Protein AF-A0A2S0M0Q2-F1 (afdb_monomer)

Nearest PDB structures (foldseek):
  6cj0-assembly1_B  TM=4.360E-01  e=1.012E-02  Pseudomonas aeruginosa
  8jfg-assembly1_A  TM=6.028E-01  e=1.228E+00  Helicobacter pylori
  4yws-assembly1_A  TM=3.416E-01  e=1.542E-01  Chloroflexus aurantiacus J-10-fl
  6c40-assembly1_D-2  TM=3.713E-01  e=1.078E+00  Thermotoga maritima MSB8
  3b2n-assembly1_A  TM=3.776E-01  e=3.465E+00  Staphylococcus aureus

Solvent-accessible surface area (backbone atoms only — not comparable to full-atom values): 8300 Å² total; per-residue (Å²): 132,68,74,44,30,36,35,34,26,42,73,51,50,68,15,59,84,64,65,58,92,80,46,89,76,71,63,43,85,35,71,46,89,90,56,78,81,52,72,44,40,44,35,71,67,54,24,52,52,52,51,55,48,50,75,78,33,55,45,30,38,51,39,97,60,43,81,57,45,46,61,56,27,52,76,42,72,34,96,45,59,61,51,75,63,72,86,82,64,94,54,82,67,63,55,54,64,32,48,47,72,76,41,73,77,40,26,37,40,35,41,30,49,73,66,48,72,67,51,49,52,51,22,50,54,39,31,76,72,72,27,55,38,44,72,43,67,51,82,81,77,84,126

Radius of gyration: 15.01 Å; Cα contacts (8 Å, |Δi|>4): 234; chains: 1; bounding box: 38×31×39 Å

Mean predicted aligned error: 4.98 Å

Foldseek 3Di:
DAFAEEEEEFECTLFDPDDCVVDPDDWDWDAQDPDRPDITIHDLVSLVVVVVVVVRGQYEYQYPCAPSVCVVCVVSVHRHYYQDQPDDDPDQPSSLVSCCVVCVQHAYEYEDQSDDPVNQVSQVVSVVVVRHYDYDHDDPDDD

Secondary structure (DSSP, 8-state):
-PPPEEEE-TBTTTB-SS-GGGSSS--EEEE-SS-TT-EEEE-HHHHHHHHHHHTTSEEEE-STTGGGHHHHHHHTT----B----S--SSTTTTHHHHHHH-TTS-EEEEESS--HHHHHHHHHHHHTT--EEEEEPP----

pLDDT: mean 88.79, std 12.04, range [41.88, 98.38]

Sequence (143 aa):
MNDPVILLDIDGTCSPMCASNLLPGRWEPWVRGQFGWNKGWTSAAMATALQSLAQIADVRWCTGWEAESAAYGAALGLDSPWIPLGAGCSERMWKLSAVDAALPDRPVWWIDDEHDDSSTQWAETRTARGVPTTVVACARTSV

Structure (mmCIF, N/CA/C/O backbone):
data_AF-A0A2S0M0Q2-F1
#
_entry.id   AF-A0A2S0M0Q2-F1
#
loop_
_atom_site.group_PDB
_atom_site.id
_atom_site.type_symbol
_atom_site.label_atom_id
_atom_site.label_alt_id
_atom_site.label_comp_id
_atom_site.label_asym_id
_atom_site.label_entity_id
_atom_site.label_seq_id
_atom_site.pdbx_PDB_ins_code
_atom_site.Cartn_x
_atom_site.Cartn_y
_atom_site.Cartn_z
_atom_site.occupancy
_atom_site.B_iso_or_equiv
_atom_site.auth_seq_id
_atom_site.auth_comp_id
_atom_site.auth_asym_id
_atom_site.auth_atom_id
_atom_site.pdbx_PDB_model_num
ATOM 1 N N . MET A 1 1 ? -21.665 3.708 9.444 1.00 54.38 1 MET A N 1
ATOM 2 C CA . MET A 1 1 ? -20.421 2.911 9.392 1.00 54.38 1 MET A CA 1
ATOM 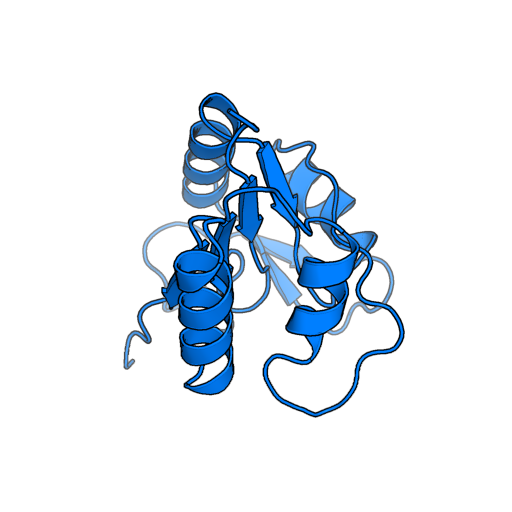3 C C . MET A 1 1 ? -19.489 3.666 8.464 1.00 54.38 1 MET A C 1
ATOM 5 O O . MET A 1 1 ? -19.974 4.085 7.424 1.00 54.38 1 MET A O 1
ATOM 9 N N . ASN A 1 2 ? -18.245 3.936 8.860 1.00 70.31 2 ASN A N 1
ATOM 10 C CA . ASN A 1 2 ? -17.281 4.569 7.954 1.00 70.31 2 ASN A CA 1
ATOM 11 C C . ASN A 1 2 ? -16.871 3.557 6.879 1.00 70.31 2 ASN A C 1
ATOM 13 O O . ASN A 1 2 ? -16.625 2.399 7.222 1.00 70.31 2 ASN A O 1
ATOM 17 N N . ASP A 1 3 ? -16.791 3.986 5.618 1.00 85.50 3 ASP A N 1
ATOM 18 C CA . ASP A 1 3 ? -16.393 3.112 4.511 1.00 85.50 3 ASP A CA 1
ATOM 19 C C . ASP A 1 3 ? -14.985 2.541 4.755 1.00 85.50 3 ASP A C 1
ATOM 21 O O . ASP A 1 3 ? -14.086 3.304 5.155 1.00 85.50 3 ASP A O 1
ATOM 25 N N . PRO A 1 4 ? -14.777 1.227 4.542 1.00 91.75 4 PRO A N 1
ATOM 26 C CA . PRO A 1 4 ? -13.485 0.589 4.751 1.00 91.75 4 PRO A CA 1
ATOM 27 C C . PRO A 1 4 ? -12.433 1.153 3.793 1.00 91.75 4 PRO A C 1
ATOM 29 O O . PRO A 1 4 ? -12.725 1.487 2.641 1.00 91.75 4 PRO A O 1
ATOM 32 N N . VAL A 1 5 ? -11.200 1.248 4.286 1.00 97.50 5 VAL A N 1
ATOM 33 C CA . VAL A 1 5 ? -10.032 1.666 3.506 1.00 97.50 5 VAL A CA 1
ATOM 34 C C . VAL A 1 5 ? -9.177 0.455 3.184 1.00 97.50 5 VAL A C 1
ATOM 36 O O . VAL A 1 5 ? -8.893 -0.353 4.070 1.00 97.50 5 VAL A O 1
ATOM 39 N N . ILE A 1 6 ? -8.714 0.369 1.940 1.00 97.81 6 ILE A N 1
ATOM 40 C CA . ILE A 1 6 ? -7.632 -0.539 1.563 1.00 97.81 6 ILE A CA 1
ATOM 41 C C . ILE A 1 6 ? -6.354 0.283 1.428 1.00 97.81 6 ILE A C 1
ATOM 43 O O . ILE A 1 6 ? -6.268 1.165 0.576 1.00 97.81 6 ILE A O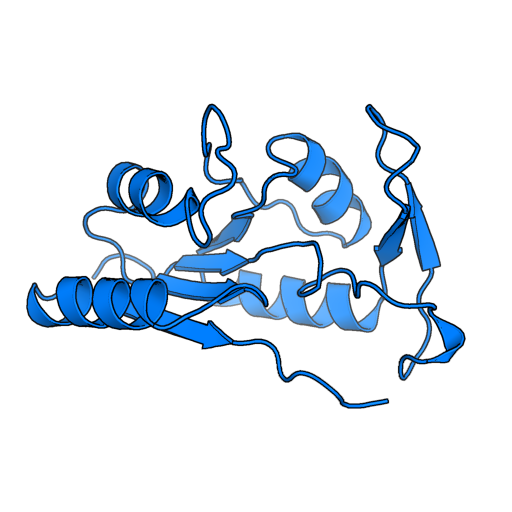 1
ATOM 47 N N . LEU A 1 7 ? -5.373 -0.003 2.278 1.00 98.19 7 LEU A N 1
ATOM 48 C CA . LEU A 1 7 ? -4.033 0.568 2.193 1.00 98.19 7 LEU A CA 1
ATOM 49 C C . LEU A 1 7 ? -3.132 -0.365 1.389 1.00 98.19 7 LEU A C 1
ATOM 51 O O . LEU A 1 7 ? -3.113 -1.570 1.646 1.00 98.19 7 LEU A O 1
ATOM 55 N N . LEU A 1 8 ? -2.386 0.199 0.443 1.00 97.69 8 LEU A N 1
ATOM 56 C CA . LEU A 1 8 ? -1.502 -0.549 -0.450 1.00 97.69 8 LEU A CA 1
ATOM 57 C C . LEU A 1 8 ? -0.093 0.028 -0.439 1.00 97.69 8 LEU A C 1
ATOM 59 O O . LEU A 1 8 ? 0.093 1.203 -0.772 1.00 97.69 8 LEU A O 1
ATOM 63 N N . ASP A 1 9 ? 0.896 -0.805 -0.133 1.00 96.00 9 ASP A N 1
ATOM 64 C CA . ASP A 1 9 ? 2.274 -0.494 -0.501 1.00 96.00 9 ASP A CA 1
ATOM 65 C C . ASP A 1 9 ? 2.540 -0.752 -1.998 1.00 96.00 9 ASP A C 1
ATOM 67 O O . ASP A 1 9 ? 1.749 -1.397 -2.696 1.00 96.00 9 ASP A O 1
ATOM 71 N N . ILE A 1 10 ? 3.650 -0.216 -2.512 1.00 94.12 10 ILE A N 1
ATOM 72 C CA . ILE A 1 10 ? 4.090 -0.410 -3.893 1.00 94.12 10 ILE A CA 1
ATOM 73 C C . ILE A 1 10 ? 5.221 -1.434 -3.969 1.00 94.12 10 ILE A C 1
ATOM 75 O O . ILE A 1 10 ? 5.058 -2.424 -4.683 1.00 94.12 10 ILE A O 1
ATOM 79 N N . ASP A 1 11 ? 6.350 -1.211 -3.299 1.00 90.38 11 ASP A N 1
ATOM 80 C CA . ASP A 1 11 ? 7.526 -2.074 -3.440 1.00 90.38 11 ASP A CA 1
ATOM 81 C C . ASP A 1 11 ? 7.228 -3.432 -2.801 1.00 90.38 11 ASP A C 1
ATOM 83 O O . ASP A 1 11 ? 6.655 -3.505 -1.732 1.00 90.38 11 ASP A O 1
ATOM 87 N N . GLY A 1 12 ? 7.504 -4.535 -3.493 1.00 89.88 12 GLY A N 1
ATOM 88 C CA . GLY A 1 12 ? 7.259 -5.886 -2.962 1.00 89.88 12 GLY A CA 1
ATOM 89 C C . GLY A 1 12 ? 5.780 -6.289 -2.876 1.00 89.88 12 GLY A C 1
ATOM 90 O O . GLY A 1 12 ? 5.483 -7.481 -2.783 1.00 89.88 12 GLY A O 1
ATOM 91 N N . THR A 1 13 ? 4.863 -5.327 -3.020 1.00 93.44 13 THR A N 1
ATOM 92 C CA . THR A 1 13 ? 3.408 -5.512 -2.973 1.00 93.44 13 THR A CA 1
ATOM 93 C C . THR A 1 13 ? 2.768 -5.384 -4.359 1.00 93.44 13 THR A C 1
ATOM 95 O O . THR A 1 13 ? 2.399 -6.389 -4.970 1.00 93.44 13 THR A O 1
ATOM 98 N N . CYS A 1 14 ? 2.658 -4.167 -4.904 1.00 93.25 14 CYS A N 1
ATOM 99 C CA . CYS A 1 14 ? 2.102 -3.942 -6.248 1.00 93.25 14 CYS A CA 1
ATOM 100 C C . CYS A 1 14 ? 3.162 -4.089 -7.353 1.00 93.25 14 CYS A C 1
ATOM 102 O O . CYS A 1 14 ? 2.861 -4.493 -8.478 1.00 93.25 14 CYS A O 1
ATOM 104 N N . SER A 1 15 ? 4.408 -3.766 -7.016 1.00 91.81 15 SER A N 1
ATOM 105 C CA . SER A 1 15 ? 5.592 -3.782 -7.864 1.00 91.81 15 SER A CA 1
ATOM 106 C C . SER A 1 15 ? 6.616 -4.752 -7.266 1.00 91.81 15 SER A C 1
ATOM 108 O O . SER A 1 15 ? 7.310 -4.400 -6.312 1.00 91.81 15 SER A O 1
ATOM 110 N N . PRO A 1 16 ? 6.754 -5.975 -7.801 1.00 88.25 16 PRO A N 1
ATOM 111 C CA . PRO A 1 16 ? 7.624 -6.979 -7.198 1.00 88.25 16 PRO A CA 1
ATOM 112 C C . PRO A 1 16 ? 9.107 -6.594 -7.219 1.00 88.25 16 PRO A C 1
ATOM 114 O O . PRO A 1 16 ? 9.625 -6.092 -8.213 1.00 88.25 16 PRO A O 1
ATOM 117 N N . MET A 1 17 ? 9.824 -6.918 -6.144 1.00 84.75 17 MET A N 1
ATOM 118 C CA . MET A 1 17 ? 11.250 -6.595 -5.972 1.00 84.75 17 MET A CA 1
ATOM 119 C C . MET A 1 17 ? 12.169 -7.684 -6.541 1.00 84.75 17 MET A C 1
ATOM 121 O O . MET A 1 17 ? 13.145 -8.101 -5.919 1.00 84.75 17 MET A O 1
ATOM 125 N N . CYS A 1 18 ? 11.845 -8.187 -7.731 1.00 81.44 18 CYS A N 1
ATOM 126 C CA . CYS A 1 18 ? 12.641 -9.185 -8.438 1.00 81.44 18 CYS A CA 1
ATOM 127 C C . CYS A 1 18 ? 12.657 -8.915 -9.950 1.00 81.44 18 CYS A C 1
ATOM 129 O O . CYS A 1 18 ? 12.027 -7.980 -10.448 1.00 81.44 18 CYS A O 1
ATOM 131 N N . ALA A 1 19 ? 13.428 -9.708 -10.694 1.00 77.81 19 ALA A N 1
ATOM 132 C CA . ALA A 1 19 ? 13.424 -9.623 -12.148 1.00 77.81 19 ALA A CA 1
ATOM 133 C C . ALA A 1 19 ? 12.089 -10.145 -12.709 1.00 77.81 19 ALA A C 1
ATOM 135 O O . ALA A 1 19 ? 11.596 -11.186 -12.279 1.00 77.81 19 ALA A O 1
ATOM 136 N N . SER A 1 20 ? 11.515 -9.454 -13.699 1.00 76.25 20 SER A N 1
ATOM 137 C CA . SER A 1 20 ? 10.185 -9.788 -14.228 1.00 76.25 20 SER A CA 1
ATOM 138 C C . SER A 1 20 ? 10.063 -11.183 -14.835 1.00 76.25 20 SER A C 1
ATOM 140 O O . SER A 1 20 ? 8.977 -11.749 -14.839 1.00 76.25 20 SER A O 1
ATOM 142 N N . ASN A 1 21 ? 11.162 -11.767 -15.314 1.00 79.88 21 ASN A N 1
ATOM 143 C CA . ASN A 1 21 ? 11.192 -13.135 -15.831 1.00 79.88 21 ASN A CA 1
ATOM 144 C C . ASN A 1 21 ? 11.009 -14.211 -14.744 1.00 79.88 21 ASN A C 1
ATOM 146 O O . ASN A 1 21 ? 10.883 -15.384 -15.085 1.00 79.88 21 ASN A O 1
ATOM 150 N N . LEU A 1 22 ? 11.017 -13.829 -13.463 1.00 82.50 22 LEU A N 1
ATOM 151 C CA . LEU A 1 22 ? 10.700 -14.702 -12.329 1.00 82.50 22 LEU A CA 1
ATOM 152 C C . LEU A 1 22 ? 9.218 -14.636 -11.934 1.00 82.50 22 LEU A C 1
ATOM 154 O O . LEU A 1 22 ? 8.777 -15.404 -11.084 1.00 82.50 22 LEU A O 1
ATOM 158 N N . LEU A 1 23 ? 8.451 -13.719 -12.527 1.00 78.69 23 LEU A N 1
ATOM 159 C CA . LEU A 1 23 ? 7.050 -13.499 -12.198 1.00 78.69 23 LEU A CA 1
ATOM 160 C C . LEU A 1 23 ? 6.138 -14.158 -13.234 1.00 78.69 23 LEU A C 1
ATOM 162 O O . LEU A 1 23 ? 6.451 -14.162 -14.427 1.00 78.69 23 LEU A O 1
ATOM 166 N N . PRO A 1 24 ? 4.966 -14.664 -12.821 1.00 82.44 24 PRO A N 1
ATOM 167 C CA . PRO A 1 24 ? 3.947 -15.062 -13.772 1.00 82.44 24 PRO A CA 1
ATOM 168 C C . PRO A 1 24 ? 3.403 -13.835 -14.518 1.00 82.44 24 PRO A C 1
ATOM 170 O O . PRO A 1 24 ? 3.216 -12.755 -13.948 1.00 82.44 24 PRO A O 1
ATOM 173 N N . GLY A 1 25 ? 3.090 -14.027 -15.798 1.00 87.06 25 GLY A N 1
ATOM 174 C CA . GLY A 1 25 ? 2.501 -12.993 -16.645 1.00 87.06 25 GLY A CA 1
ATOM 175 C C . GLY A 1 25 ? 3.516 -11.995 -17.204 1.00 87.06 25 GLY A C 1
ATOM 176 O O . GLY A 1 25 ? 4.723 -12.222 -17.207 1.00 87.06 25 GLY A O 1
ATOM 177 N N . ARG A 1 26 ? 3.000 -10.890 -17.751 1.00 90.38 26 ARG A N 1
ATOM 178 C CA . ARG A 1 26 ? 3.808 -9.849 -18.392 1.00 90.38 26 ARG A CA 1
ATOM 179 C C . ARG A 1 26 ? 3.897 -8.622 -17.495 1.00 90.38 26 ARG A C 1
ATOM 181 O O . ARG A 1 26 ? 2.872 -8.030 -17.166 1.00 90.38 26 ARG A O 1
ATOM 188 N N . TRP A 1 27 ? 5.127 -8.229 -17.191 1.00 92.06 27 TRP A N 1
ATOM 189 C CA . TRP A 1 27 ? 5.452 -7.040 -16.414 1.00 92.06 27 TRP A CA 1
ATOM 190 C C . TRP A 1 27 ? 6.292 -6.081 -17.251 1.00 92.06 27 TRP A C 1
ATOM 192 O O . TRP A 1 27 ? 7.230 -6.497 -17.936 1.00 92.06 27 TRP A O 1
ATOM 202 N N . GLU A 1 28 ? 5.944 -4.803 -17.205 1.00 91.56 28 GLU A N 1
ATOM 203 C CA . GLU A 1 28 ? 6.650 -3.728 -17.892 1.00 91.56 28 GLU A CA 1
ATOM 204 C C . GLU A 1 28 ? 7.480 -2.926 -16.886 1.00 91.56 28 GLU A C 1
ATOM 206 O O . GLU A 1 28 ? 7.002 -2.669 -15.778 1.00 91.56 28 GLU A O 1
ATOM 211 N N . PRO A 1 29 ? 8.724 -2.544 -17.227 1.00 89.31 29 PRO A N 1
ATOM 212 C CA . PRO A 1 29 ? 9.518 -1.683 -16.366 1.00 89.31 29 PRO A CA 1
ATOM 213 C C . PRO A 1 29 ? 8.819 -0.344 -16.140 1.00 89.31 29 PRO A C 1
ATOM 215 O O . PRO A 1 29 ? 8.373 0.301 -17.089 1.00 89.31 29 PRO A O 1
ATOM 218 N N . TRP A 1 30 ? 8.816 0.106 -14.894 1.00 88.38 30 TRP A N 1
ATOM 219 C CA . TRP A 1 30 ? 8.403 1.445 -14.505 1.00 88.38 30 TRP A CA 1
ATOM 220 C C . TRP A 1 30 ? 9.570 2.170 -13.847 1.00 88.38 30 TRP A C 1
ATOM 222 O O . TRP A 1 30 ? 10.335 1.582 -13.083 1.00 88.38 30 TRP A O 1
ATOM 232 N N . VAL A 1 31 ? 9.728 3.456 -14.145 1.00 82.31 31 VAL A N 1
ATOM 233 C CA . VAL A 1 31 ? 10.838 4.259 -13.625 1.00 82.31 31 VAL A CA 1
ATOM 234 C C . VAL A 1 31 ? 10.268 5.449 -12.874 1.00 82.31 31 VAL A C 1
ATOM 236 O O . VAL A 1 31 ? 9.440 6.187 -13.406 1.00 82.31 31 VAL A O 1
ATOM 239 N N . ARG A 1 32 ? 10.725 5.637 -11.634 1.00 79.56 32 ARG A N 1
ATOM 240 C CA . ARG A 1 32 ? 10.384 6.813 -10.827 1.00 79.56 32 ARG A CA 1
ATOM 241 C C . ARG A 1 32 ? 10.979 8.077 -11.446 1.00 79.56 32 ARG A C 1
ATOM 243 O O . ARG A 1 32 ? 12.107 8.059 -11.939 1.00 79.56 32 ARG A O 1
ATOM 250 N N . GLY A 1 33 ? 10.230 9.176 -11.394 1.00 71.81 33 GLY A N 1
ATOM 251 C CA . GLY A 1 33 ? 10.628 10.441 -12.011 1.00 71.81 33 GLY A CA 1
ATOM 252 C C . GLY A 1 33 ? 11.752 11.161 -11.264 1.00 71.81 33 GLY A C 1
ATOM 253 O O . GLY A 1 33 ? 12.611 11.765 -11.903 1.00 71.81 33 GLY A O 1
ATOM 254 N N . GLN A 1 34 ? 11.777 11.090 -9.929 1.00 66.62 34 GLN A N 1
ATOM 255 C CA . GLN A 1 34 ? 12.680 11.900 -9.105 1.00 66.62 34 GLN A CA 1
ATOM 256 C C . GLN A 1 34 ? 13.971 11.170 -8.700 1.00 66.62 34 GLN A C 1
ATOM 258 O O . GLN A 1 34 ? 15.016 11.802 -8.554 1.00 66.62 34 GLN A O 1
ATOM 263 N N . PHE A 1 35 ? 13.933 9.839 -8.570 1.00 55.97 35 PHE A N 1
ATOM 264 C CA . PHE A 1 35 ? 15.064 9.026 -8.104 1.00 55.97 35 PHE A CA 1
ATOM 265 C C . PHE A 1 35 ? 15.293 7.807 -9.001 1.00 55.97 35 PHE A C 1
ATOM 267 O O . PHE A 1 35 ? 15.156 6.679 -8.539 1.00 55.97 35 PHE A O 1
ATOM 274 N N . GLY A 1 36 ? 15.651 8.031 -10.274 1.00 52.78 36 GLY A N 1
ATOM 275 C CA . GLY A 1 36 ? 15.750 7.044 -11.374 1.00 52.78 36 GLY A CA 1
ATOM 276 C C . GLY A 1 36 ? 16.604 5.770 -11.176 1.00 52.78 36 GLY A C 1
ATOM 277 O O . GLY A 1 36 ? 16.904 5.076 -12.144 1.00 52.78 36 GLY A O 1
ATOM 278 N N . TRP A 1 37 ? 16.994 5.451 -9.944 1.00 53.97 37 TRP A N 1
ATOM 279 C CA . TRP A 1 37 ? 17.636 4.218 -9.497 1.00 53.97 37 TRP A CA 1
ATOM 280 C C . TRP A 1 37 ? 16.636 3.143 -9.039 1.00 53.97 37 TRP A C 1
ATOM 282 O O . TRP A 1 37 ? 16.949 1.958 -9.139 1.00 53.97 37 TRP A O 1
ATOM 292 N N . ASN A 1 38 ? 15.423 3.522 -8.616 1.00 62.34 38 ASN A N 1
ATOM 293 C CA . ASN A 1 38 ? 14.376 2.564 -8.251 1.00 62.34 38 ASN A CA 1
ATOM 294 C C . ASN A 1 38 ? 13.534 2.217 -9.487 1.00 62.34 38 ASN A C 1
ATOM 296 O O . ASN A 1 38 ? 12.714 3.012 -9.957 1.00 62.34 38 ASN A O 1
ATOM 300 N N . LYS A 1 39 ? 13.777 1.019 -10.026 1.00 75.00 39 LYS A N 1
ATOM 301 C CA . LYS A 1 39 ? 12.956 0.404 -11.072 1.00 75.00 39 LYS A CA 1
ATOM 302 C C . LYS A 1 39 ? 11.804 -0.329 -10.396 1.00 75.00 39 LYS A C 1
ATOM 304 O O . LYS A 1 39 ? 12.052 -1.246 -9.622 1.00 75.00 39 LYS A O 1
ATOM 309 N N . GLY A 1 40 ? 10.581 0.084 -10.695 1.00 83.56 40 GLY A N 1
ATOM 310 C CA . GLY A 1 40 ? 9.381 -0.673 -10.367 1.00 83.56 40 GLY A CA 1
ATOM 311 C C . GLY A 1 40 ? 8.891 -1.476 -11.568 1.00 83.56 40 GLY A C 1
ATOM 312 O O . GLY A 1 40 ? 9.499 -1.470 -12.643 1.00 83.56 40 GLY A O 1
ATOM 313 N N . TRP A 1 41 ? 7.746 -2.119 -11.396 1.00 90.94 41 TRP A N 1
ATOM 314 C CA . TRP A 1 41 ? 7.055 -2.849 -12.446 1.00 90.94 41 TRP A CA 1
ATOM 315 C C . TRP A 1 41 ? 5.567 -2.520 -12.458 1.00 90.94 41 TRP A C 1
ATOM 317 O O . TRP A 1 41 ? 4.949 -2.299 -11.415 1.00 90.94 41 TRP A O 1
ATOM 327 N N . THR A 1 42 ? 4.979 -2.551 -13.648 1.00 93.75 42 THR A N 1
ATOM 328 C CA . THR A 1 42 ? 3.529 -2.512 -13.853 1.00 93.75 42 THR A CA 1
ATOM 329 C C . THR A 1 42 ? 3.078 -3.751 -14.619 1.00 93.75 42 THR A C 1
ATOM 331 O O . THR A 1 42 ? 3.838 -4.355 -15.377 1.00 93.75 42 THR A O 1
ATOM 334 N N . SER A 1 43 ? 1.827 -4.163 -14.425 1.00 94.38 43 SER A N 1
ATOM 335 C CA . SER A 1 43 ? 1.198 -5.200 -15.245 1.00 94.38 43 SER A CA 1
ATOM 336 C C . SER A 1 43 ? -0.289 -4.917 -15.416 1.00 94.38 43 SER A C 1
ATOM 338 O O . SER A 1 43 ? -0.938 -4.358 -14.531 1.00 94.38 43 SER A O 1
ATOM 340 N N . ALA A 1 44 ? -0.856 -5.342 -16.548 1.00 95.50 44 ALA A N 1
ATOM 341 C CA . ALA A 1 44 ? -2.292 -5.211 -16.799 1.00 95.50 44 ALA A CA 1
ATOM 342 C C . ALA A 1 44 ? -3.137 -6.016 -15.791 1.00 95.50 44 ALA A C 1
ATOM 344 O O . ALA A 1 44 ? -4.242 -5.608 -15.433 1.00 95.50 44 ALA A O 1
ATOM 345 N N . ALA A 1 45 ? -2.604 -7.146 -15.309 1.00 94.50 45 ALA A N 1
ATOM 346 C CA . ALA A 1 45 ? -3.248 -7.954 -14.279 1.00 94.50 45 ALA A CA 1
ATOM 347 C C . ALA A 1 45 ? -3.330 -7.196 -12.944 1.00 94.50 45 ALA A C 1
ATOM 349 O O . ALA A 1 45 ? -4.408 -7.135 -12.354 1.00 94.50 45 ALA A O 1
ATOM 350 N N . MET A 1 46 ? -2.232 -6.557 -12.515 1.00 94.56 46 MET A N 1
ATOM 351 C CA . MET A 1 46 ? -2.224 -5.711 -11.318 1.00 94.56 46 MET A CA 1
ATOM 352 C C . MET A 1 46 ? -3.178 -4.523 -11.478 1.00 94.56 46 MET A C 1
ATOM 354 O O . MET A 1 46 ? -4.017 -4.299 -10.614 1.00 94.56 46 MET A O 1
ATOM 358 N N . ALA A 1 47 ? -3.134 -3.826 -12.620 1.00 96.69 47 ALA A N 1
ATOM 359 C CA . ALA A 1 47 ? -4.058 -2.729 -12.919 1.00 96.69 47 ALA A CA 1
ATOM 360 C C . ALA A 1 47 ? -5.530 -3.155 -12.769 1.00 96.69 47 ALA A C 1
ATOM 362 O O . ALA A 1 47 ? -6.301 -2.503 -12.070 1.00 96.69 47 ALA A O 1
ATOM 363 N N . THR A 1 48 ? -5.903 -4.296 -13.354 1.00 97.31 48 THR A N 1
ATOM 364 C CA . THR A 1 48 ? -7.274 -4.830 -13.281 1.00 97.31 48 THR A CA 1
ATOM 365 C C . THR A 1 48 ? -7.684 -5.164 -11.843 1.00 97.31 48 THR A C 1
ATOM 367 O O . THR A 1 48 ? -8.802 -4.848 -11.426 1.00 97.31 48 THR A O 1
ATOM 370 N N . ALA A 1 49 ? -6.789 -5.785 -11.069 1.00 95.19 49 ALA A N 1
ATOM 371 C CA . ALA A 1 49 ? -7.053 -6.130 -9.676 1.00 95.19 49 ALA A CA 1
ATOM 372 C C . ALA A 1 49 ? -7.267 -4.874 -8.816 1.00 95.19 49 ALA A C 1
ATOM 374 O O . ALA A 1 49 ? -8.264 -4.781 -8.100 1.00 95.19 49 ALA A O 1
ATOM 375 N N . LEU A 1 50 ? -6.386 -3.880 -8.939 1.00 96.19 50 LEU A N 1
ATOM 376 C CA . LEU A 1 50 ? -6.471 -2.637 -8.175 1.00 96.19 50 LEU A CA 1
ATOM 377 C C . LEU A 1 50 ? -7.706 -1.806 -8.536 1.00 96.19 50 LEU A C 1
ATOM 379 O O . LEU A 1 50 ? -8.396 -1.316 -7.643 1.00 96.19 50 LEU A O 1
ATOM 383 N N . GLN A 1 51 ? -8.040 -1.708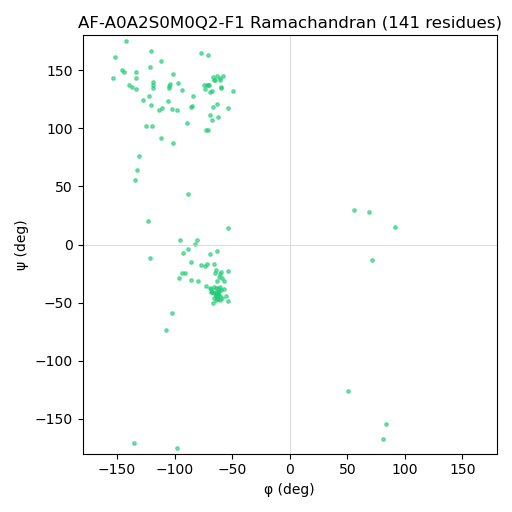 -9.825 1.00 96.75 51 GLN A N 1
ATOM 384 C CA . GLN A 1 51 ? -9.270 -1.047 -10.269 1.00 96.75 51 GLN A CA 1
ATOM 385 C C . GLN A 1 51 ? -10.516 -1.738 -9.704 1.00 96.75 51 GLN A C 1
ATOM 387 O O . GLN A 1 51 ? -11.464 -1.056 -9.325 1.00 96.75 51 GLN A O 1
ATOM 392 N N . SER A 1 52 ? -10.504 -3.072 -9.593 1.00 96.12 52 SER A N 1
ATOM 393 C CA . SER A 1 52 ? -11.604 -3.836 -8.989 1.00 96.12 52 SER A CA 1
ATOM 394 C C . SER A 1 52 ? -11.738 -3.569 -7.487 1.00 96.12 52 SER A C 1
ATOM 396 O O . SER A 1 52 ? -12.854 -3.401 -7.000 1.00 96.12 52 SER A O 1
ATOM 398 N N . LEU A 1 53 ? -10.621 -3.470 -6.755 1.00 94.19 53 LEU A N 1
ATOM 399 C CA . LEU A 1 53 ? -10.630 -3.084 -5.337 1.00 94.19 53 LEU A CA 1
ATOM 400 C C . LEU A 1 53 ? -11.189 -1.669 -5.138 1.00 94.19 53 LEU A C 1
ATOM 402 O O . LEU A 1 53 ? -11.998 -1.447 -4.237 1.00 94.19 53 LEU A O 1
ATOM 406 N N . ALA A 1 54 ? -10.827 -0.735 -6.018 1.00 94.94 54 ALA A N 1
ATOM 407 C CA . ALA A 1 54 ? -11.312 0.643 -5.970 1.00 94.94 54 ALA A CA 1
ATOM 408 C C . ALA A 1 54 ? -12.824 0.779 -6.237 1.00 94.94 54 ALA A C 1
ATOM 410 O O . ALA A 1 54 ? -13.409 1.803 -5.900 1.00 94.94 54 ALA A O 1
ATOM 411 N N . GLN A 1 55 ? -13.485 -0.244 -6.800 1.00 93.88 55 GLN A N 1
ATOM 412 C CA . GLN A 1 55 ? -14.949 -0.254 -6.936 1.00 93.88 55 GLN A CA 1
ATOM 413 C C . GLN A 1 55 ? -15.683 -0.580 -5.626 1.00 93.88 55 GLN A C 1
ATOM 415 O O . GLN A 1 55 ? -16.887 -0.344 -5.537 1.00 93.88 55 GLN A O 1
ATOM 420 N N . ILE A 1 56 ? -15.000 -1.160 -4.632 1.00 91.81 56 ILE A N 1
ATOM 421 C CA . ILE A 1 56 ? -15.639 -1.691 -3.414 1.00 91.81 56 ILE A CA 1
ATOM 422 C C . ILE A 1 56 ? -15.123 -1.065 -2.114 1.00 91.81 56 ILE A C 1
ATOM 424 O O . ILE A 1 56 ? -15.724 -1.282 -1.062 1.00 91.81 56 ILE A O 1
ATOM 428 N N . ALA A 1 57 ? -14.023 -0.313 -2.163 1.00 94.50 57 ALA A N 1
ATOM 429 C CA . ALA A 1 57 ? -13.422 0.331 -1.001 1.00 94.50 57 ALA A CA 1
ATOM 430 C C . ALA A 1 57 ? -12.668 1.612 -1.390 1.00 94.50 57 ALA A C 1
ATOM 432 O O . ALA A 1 57 ? -12.272 1.797 -2.540 1.00 94.50 57 ALA A O 1
ATOM 433 N N . ASP A 1 58 ? -12.421 2.473 -0.401 1.00 96.44 58 ASP A N 1
ATOM 434 C CA . ASP A 1 58 ? -11.516 3.618 -0.546 1.00 96.44 58 ASP A CA 1
ATOM 435 C C . ASP A 1 58 ? -10.071 3.097 -0.579 1.00 96.44 58 ASP A C 1
ATOM 437 O O . ASP A 1 58 ? -9.500 2.757 0.458 1.00 96.44 58 ASP A O 1
ATOM 441 N N . VAL A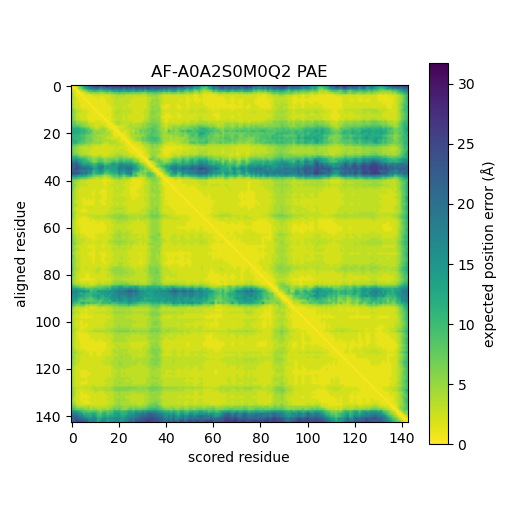 1 59 ? -9.503 2.960 -1.778 1.00 97.38 59 VAL A N 1
ATOM 442 C CA . VAL A 1 59 ? -8.119 2.512 -1.973 1.00 97.38 59 VAL A CA 1
ATOM 443 C C . VAL A 1 59 ? -7.171 3.697 -1.833 1.00 97.38 59 VAL A C 1
ATOM 445 O O . VAL A 1 59 ? -7.324 4.705 -2.529 1.00 97.38 59 VAL A O 1
ATOM 448 N N . ARG A 1 60 ? -6.151 3.551 -0.982 1.00 98.06 60 ARG A N 1
ATOM 449 C CA . ARG A 1 60 ? -5.104 4.555 -0.773 1.00 98.06 60 ARG A CA 1
ATOM 450 C C . ARG A 1 60 ? -3.716 3.943 -0.790 1.00 98.06 60 ARG A C 1
ATOM 452 O O . ARG A 1 60 ? -3.488 2.863 -0.246 1.00 98.06 60 ARG A O 1
ATOM 459 N N . TRP A 1 61 ? -2.766 4.681 -1.342 1.00 97.81 61 TRP A N 1
ATOM 460 C CA . TRP A 1 61 ? -1.357 4.313 -1.280 1.00 97.81 61 TRP A CA 1
ATOM 461 C C . TRP A 1 61 ? -0.799 4.555 0.127 1.00 97.81 61 TRP A C 1
ATOM 463 O O . TRP A 1 61 ? -1.012 5.613 0.718 1.00 97.81 61 TRP A O 1
ATOM 473 N N . CYS A 1 62 ? -0.064 3.591 0.667 1.00 97.06 62 CYS A N 1
ATOM 474 C CA . CYS A 1 62 ? 0.642 3.686 1.942 1.00 97.06 62 CYS A CA 1
ATOM 475 C C . CYS A 1 62 ? 2.084 3.217 1.740 1.00 97.06 62 CYS A C 1
ATOM 477 O O . CYS A 1 62 ? 2.459 2.094 2.063 1.00 97.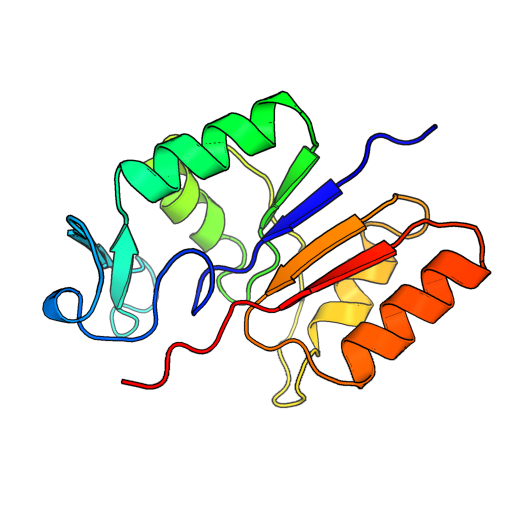06 62 CYS A O 1
ATOM 479 N N . THR A 1 63 ? 2.884 4.090 1.132 1.00 93.69 63 THR A N 1
ATOM 480 C CA . THR A 1 63 ? 4.197 3.734 0.594 1.00 93.69 63 THR A CA 1
ATOM 481 C C . THR A 1 63 ? 5.203 4.859 0.773 1.00 93.69 63 THR A C 1
ATOM 483 O O . THR A 1 63 ? 4.855 6.037 0.680 1.00 93.69 63 THR A O 1
ATOM 486 N N . GLY A 1 64 ? 6.476 4.497 0.954 1.00 90.88 64 GLY A N 1
ATOM 487 C CA . GLY A 1 64 ? 7.587 5.455 0.997 1.00 90.88 64 GLY A CA 1
ATOM 488 C C . GLY A 1 64 ? 7.801 6.225 -0.315 1.00 90.88 64 GLY A C 1
ATOM 489 O O . GLY A 1 64 ? 8.636 7.124 -0.369 1.00 90.88 64 GLY A O 1
ATOM 490 N N . TRP A 1 65 ? 7.060 5.896 -1.379 1.00 90.25 65 TRP A N 1
ATOM 491 C CA . TRP A 1 65 ? 7.040 6.672 -2.621 1.00 90.25 65 TRP A CA 1
ATOM 492 C C . TRP A 1 65 ? 6.270 7.989 -2.478 1.00 90.25 65 TRP A C 1
ATOM 494 O O . TRP A 1 65 ? 6.468 8.891 -3.294 1.00 90.25 65 TRP A O 1
ATOM 504 N N . GLU A 1 66 ? 5.426 8.120 -1.447 1.00 91.50 66 GLU A N 1
ATOM 505 C CA . GLU A 1 66 ? 4.691 9.349 -1.131 1.00 91.50 66 GLU A CA 1
ATOM 506 C C . GLU A 1 66 ? 3.957 9.888 -2.375 1.00 91.50 66 GLU A C 1
ATOM 508 O O . GLU A 1 66 ? 3.229 9.148 -3.040 1.00 91.50 66 GLU A O 1
ATOM 513 N N . ALA A 1 67 ? 4.175 11.152 -2.746 1.00 91.50 67 ALA A N 1
ATOM 514 C CA . ALA A 1 67 ? 3.525 11.795 -3.884 1.00 91.50 67 ALA A CA 1
ATOM 515 C C . ALA A 1 67 ? 3.797 11.112 -5.241 1.00 91.50 67 ALA A C 1
ATOM 517 O O . ALA A 1 67 ? 2.988 11.240 -6.160 1.00 91.50 67 ALA A O 1
ATOM 518 N N . GLU A 1 68 ? 4.896 10.362 -5.395 1.00 89.88 68 GLU A N 1
ATOM 519 C CA . GLU A 1 68 ? 5.175 9.645 -6.648 1.00 89.88 68 GLU A CA 1
ATOM 520 C C . GLU A 1 68 ? 4.245 8.444 -6.873 1.00 89.88 68 GLU A C 1
ATOM 522 O O . GLU A 1 68 ? 4.097 7.989 -8.011 1.00 89.88 68 GLU A O 1
ATOM 527 N N . SER A 1 69 ? 3.562 7.967 -5.826 1.00 93.50 69 SER A N 1
ATOM 528 C CA . SER A 1 69 ? 2.533 6.927 -5.953 1.00 93.50 69 SER A CA 1
ATOM 529 C C . SER A 1 69 ? 1.390 7.339 -6.887 1.00 93.50 69 SER A C 1
ATOM 531 O O . SER A 1 69 ? 0.841 6.489 -7.583 1.00 93.50 69 SER A O 1
ATOM 533 N N . ALA A 1 70 ? 1.093 8.640 -7.000 1.00 94.00 70 ALA A N 1
ATOM 534 C CA . ALA A 1 70 ? 0.074 9.149 -7.913 1.00 94.00 70 ALA A CA 1
ATOM 535 C C . ALA A 1 70 ? 0.421 8.864 -9.386 1.00 94.00 70 ALA A C 1
ATOM 537 O O . ALA A 1 70 ? -0.431 8.428 -10.157 1.00 94.00 70 ALA A O 1
ATOM 538 N N . ALA A 1 71 ? 1.686 9.046 -9.780 1.00 92.69 71 ALA A N 1
ATOM 539 C CA . ALA A 1 71 ? 2.130 8.755 -11.144 1.00 92.69 71 ALA A CA 1
ATOM 540 C C . ALA A 1 71 ? 2.137 7.245 -11.434 1.00 92.69 71 ALA A C 1
ATOM 542 O O . ALA A 1 71 ? 1.774 6.828 -12.534 1.00 92.69 71 ALA A O 1
ATOM 543 N N . TYR A 1 72 ? 2.514 6.427 -10.445 1.00 94.06 72 TYR A N 1
ATOM 544 C CA . TYR A 1 72 ? 2.428 4.968 -10.545 1.00 94.06 72 TYR A CA 1
ATOM 545 C C . TYR A 1 72 ? 0.975 4.493 -10.690 1.00 94.06 72 TYR A C 1
ATOM 547 O O . TYR A 1 72 ? 0.667 3.704 -11.582 1.00 94.06 72 TYR A O 1
ATOM 555 N N . GLY A 1 73 ? 0.063 5.030 -9.875 1.00 95.31 73 GLY A N 1
ATOM 556 C CA . GLY A 1 73 ? -1.368 4.756 -9.971 1.00 95.31 73 GLY A CA 1
ATOM 557 C C . GLY A 1 73 ? -1.941 5.143 -11.330 1.00 95.31 73 GLY A C 1
ATOM 558 O O . GLY A 1 73 ? -2.598 4.320 -11.967 1.00 95.31 73 GLY A O 1
ATOM 559 N N . ALA A 1 74 ? -1.609 6.332 -11.840 1.00 94.69 74 ALA A N 1
ATOM 560 C CA . ALA A 1 74 ? -2.040 6.772 -13.165 1.00 94.69 74 ALA A CA 1
ATOM 561 C C . ALA A 1 74 ? -1.601 5.802 -14.279 1.00 94.69 74 ALA A C 1
ATOM 563 O O . ALA A 1 74 ? -2.383 5.513 -15.185 1.00 94.69 74 ALA A O 1
ATOM 564 N N . ALA A 1 75 ? -0.394 5.232 -14.185 1.00 94.00 75 ALA A N 1
ATOM 565 C CA . ALA A 1 75 ? 0.090 4.214 -15.123 1.00 94.00 75 ALA A CA 1
ATOM 566 C C . ALA A 1 75 ? -0.707 2.897 -15.069 1.00 94.00 75 ALA A C 1
ATOM 568 O O . ALA A 1 75 ? -0.756 2.160 -16.053 1.00 94.00 75 ALA A O 1
ATOM 569 N N . LEU A 1 76 ? -1.348 2.611 -13.935 1.00 95.81 76 LEU A N 1
ATOM 570 C CA . LEU A 1 76 ? -2.242 1.471 -13.725 1.00 95.81 76 LEU A CA 1
ATOM 571 C C . LEU A 1 76 ? -3.726 1.829 -13.932 1.00 95.81 76 LEU A C 1
ATOM 573 O O . LEU A 1 76 ? -4.594 0.981 -13.720 1.00 95.81 76 LEU A O 1
ATOM 577 N N . GLY A 1 77 ? -4.035 3.062 -14.348 1.00 95.94 77 GLY A N 1
ATOM 578 C CA . GLY A 1 77 ? -5.409 3.544 -14.501 1.00 95.94 77 GLY A CA 1
ATOM 579 C C . GLY A 1 77 ? -6.152 3.728 -13.174 1.00 95.94 77 GLY A C 1
ATOM 580 O O . GLY A 1 77 ? -7.372 3.586 -13.143 1.00 95.94 77 GLY A O 1
ATOM 581 N N . LEU A 1 78 ? -5.431 4.006 -12.084 1.00 95.75 78 LEU A N 1
ATOM 582 C CA . LEU A 1 78 ? -5.979 4.222 -10.747 1.00 95.75 78 LEU A CA 1
ATOM 583 C C . LEU A 1 78 ? -5.617 5.621 -10.226 1.00 95.75 78 LEU A C 1
ATOM 585 O O . LEU A 1 78 ? -4.443 5.938 -10.047 1.00 95.75 78 LEU A O 1
ATOM 589 N N . ASP A 1 79 ? -6.633 6.428 -9.927 1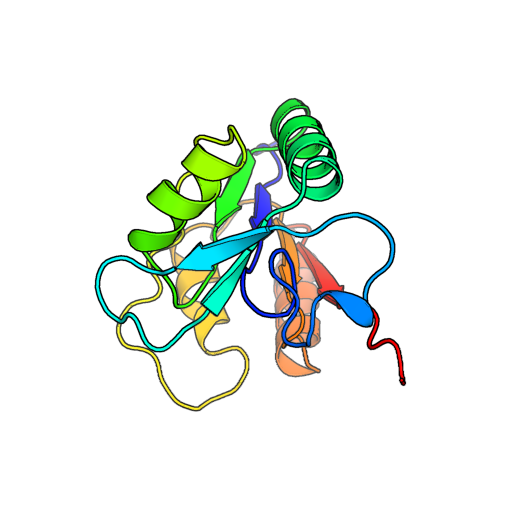.00 95.75 79 ASP A N 1
ATOM 590 C CA . ASP A 1 79 ? -6.482 7.724 -9.259 1.00 95.75 79 ASP A CA 1
ATOM 591 C C . ASP A 1 79 ? -6.839 7.580 -7.772 1.00 95.75 79 ASP A C 1
ATOM 593 O O . ASP A 1 79 ? -7.994 7.719 -7.371 1.00 95.75 79 ASP A O 1
ATOM 597 N N . SER A 1 80 ? -5.839 7.211 -6.970 1.00 95.94 80 SER A N 1
ATOM 598 C CA . SER A 1 80 ? -5.971 6.985 -5.527 1.00 95.94 80 SER A CA 1
ATOM 599 C C . SER A 1 80 ? -5.073 7.947 -4.747 1.00 95.94 80 SER A C 1
ATOM 601 O O . SER A 1 80 ? -3.908 8.127 -5.117 1.00 95.94 80 SER A O 1
ATOM 603 N N . PRO A 1 81 ? -5.561 8.536 -3.639 1.00 96.50 81 PRO A N 1
ATOM 604 C CA . PRO A 1 81 ? -4.732 9.374 -2.781 1.00 96.50 81 PRO A CA 1
ATOM 605 C C . PRO A 1 81 ? -3.710 8.525 -2.011 1.00 96.50 81 PRO A C 1
ATOM 607 O O . PRO A 1 81 ? -3.874 7.313 -1.865 1.00 96.50 81 PRO A O 1
ATOM 610 N N . TRP A 1 82 ? -2.677 9.163 -1.462 1.00 96.56 82 TRP A N 1
ATOM 611 C CA . TRP A 1 82 ? -1.704 8.509 -0.582 1.00 96.56 82 TRP A CA 1
ATOM 612 C C . TRP A 1 82 ? -1.806 9.010 0.862 1.00 96.56 82 TRP A C 1
ATOM 614 O O . TRP A 1 82 ? -2.332 10.095 1.125 1.00 96.56 82 TRP A O 1
ATOM 624 N N . ILE A 1 83 ? -1.321 8.204 1.805 1.00 97.00 83 ILE A N 1
ATOM 625 C CA . ILE A 1 83 ? -1.149 8.577 3.212 1.00 97.00 83 ILE A CA 1
ATOM 626 C C . ILE A 1 83 ? 0.201 9.288 3.361 1.00 97.00 83 ILE A C 1
ATOM 628 O O . ILE A 1 83 ? 1.215 8.650 3.091 1.00 97.00 83 ILE A O 1
ATOM 632 N N . PRO A 1 84 ? 0.245 10.560 3.802 1.00 93.88 84 PRO A N 1
ATOM 633 C CA . PRO A 1 84 ? 1.505 11.239 4.090 1.00 93.88 84 PRO A CA 1
ATOM 634 C C . PRO A 1 84 ? 2.190 10.580 5.287 1.00 93.88 84 PRO A C 1
ATOM 636 O O . PRO A 1 84 ? 1.631 10.582 6.385 1.00 93.88 84 PRO A O 1
ATOM 639 N N . LEU A 1 85 ? 3.382 10.022 5.092 1.00 90.38 85 LEU A N 1
ATOM 640 C CA . LEU A 1 85 ? 4.096 9.264 6.122 1.00 90.38 85 LEU A CA 1
ATOM 641 C C . LEU A 1 85 ? 5.081 10.135 6.913 1.00 90.38 85 LEU A C 1
ATOM 643 O O . LEU A 1 85 ? 5.387 9.842 8.068 1.00 90.38 85 LEU A O 1
ATOM 647 N N . GLY A 1 86 ? 5.545 11.235 6.317 1.00 81.25 86 GLY A N 1
ATOM 648 C CA . GLY A 1 86 ? 6.496 12.152 6.943 1.00 81.25 86 GLY A CA 1
ATOM 649 C C . GLY A 1 86 ? 7.944 11.684 6.786 1.00 81.25 86 GLY A C 1
ATOM 650 O O . GLY A 1 86 ? 8.295 11.013 5.819 1.00 81.25 86 GLY A O 1
ATOM 651 N N . ALA A 1 87 ? 8.828 12.088 7.704 1.00 75.19 87 ALA A N 1
ATOM 652 C CA . ALA A 1 87 ? 10.230 11.684 7.636 1.00 75.19 87 ALA A CA 1
ATOM 653 C C . ALA A 1 87 ? 10.359 10.184 7.943 1.00 75.19 87 ALA A C 1
ATOM 655 O O . ALA A 1 87 ? 10.145 9.764 9.079 1.00 75.19 87 ALA A O 1
ATOM 656 N N . GLY A 1 88 ? 10.719 9.393 6.929 1.00 68.19 88 GLY A N 1
ATOM 657 C CA . GLY A 1 88 ? 10.983 7.967 7.096 1.00 68.19 88 GLY A CA 1
ATOM 658 C C . GLY A 1 88 ? 12.082 7.692 8.119 1.00 68.19 88 GLY A C 1
ATOM 659 O O . GLY A 1 88 ? 13.058 8.440 8.216 1.00 68.19 88 GLY A O 1
ATOM 660 N N . CYS A 1 89 ? 11.941 6.599 8.867 1.00 71.94 89 CYS A N 1
ATOM 661 C CA . CYS A 1 89 ? 13.008 6.048 9.697 1.00 71.94 89 CYS A CA 1
ATOM 662 C C . CYS A 1 89 ? 13.328 4.611 9.260 1.00 71.94 89 CYS A C 1
ATOM 664 O O . CYS A 1 89 ? 12.594 4.005 8.484 1.00 71.94 89 CYS A O 1
ATOM 666 N N . SER A 1 90 ? 14.454 4.066 9.727 1.00 67.38 90 SER A N 1
ATOM 667 C CA . SER A 1 90 ? 14.877 2.703 9.376 1.00 67.38 90 SER A CA 1
ATOM 668 C C . SER A 1 90 ? 14.175 1.609 10.187 1.00 67.38 90 SER A C 1
ATOM 670 O O . SER A 1 90 ? 14.551 0.442 10.085 1.00 67.38 90 SER A O 1
ATOM 672 N N . GLU A 1 91 ? 13.218 1.966 11.042 1.00 72.50 91 GLU A N 1
ATOM 673 C CA . GLU A 1 91 ? 12.426 0.987 11.782 1.00 72.50 91 GLU A CA 1
ATOM 674 C C . GLU A 1 91 ? 11.416 0.330 10.836 1.00 72.50 91 GLU A C 1
ATOM 676 O O . GLU A 1 91 ? 10.790 0.994 10.007 1.00 72.50 91 GLU A O 1
ATOM 681 N N . ARG A 1 92 ? 11.252 -0.992 10.949 1.00 71.25 92 ARG A N 1
ATOM 682 C CA . ARG A 1 92 ? 10.179 -1.689 10.233 1.00 71.25 92 ARG A CA 1
ATOM 683 C C . ARG A 1 92 ? 8.829 -1.142 10.680 1.00 71.25 92 ARG A C 1
ATOM 685 O O . ARG A 1 92 ? 8.657 -0.793 11.845 1.00 71.25 92 ARG A O 1
ATOM 692 N N . MET A 1 93 ? 7.892 -1.054 9.737 1.00 84.25 93 MET A N 1
ATOM 693 C CA . MET A 1 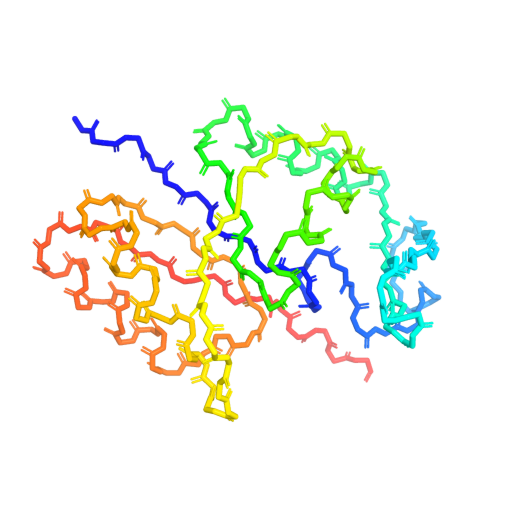93 ? 6.534 -0.555 9.978 1.00 84.25 93 MET A CA 1
ATOM 694 C C . MET A 1 93 ? 6.470 0.855 10.595 1.00 84.25 93 MET A C 1
ATOM 696 O O . MET A 1 93 ? 5.489 1.226 11.238 1.00 84.25 93 MET A O 1
ATOM 700 N N . TRP A 1 94 ? 7.458 1.709 10.314 1.00 87.94 94 TRP A N 1
ATOM 701 C CA . TRP A 1 94 ? 7.459 3.128 10.705 1.00 87.94 94 TRP A CA 1
ATOM 702 C C . TRP A 1 94 ? 6.200 3.904 10.258 1.00 87.94 94 TRP A C 1
ATOM 704 O O . TRP A 1 94 ? 5.814 4.904 10.866 1.00 87.94 94 TRP A O 1
ATOM 714 N N . LYS A 1 95 ? 5.520 3.400 9.220 1.00 93.62 95 LYS A N 1
ATOM 715 C CA . LYS A 1 95 ? 4.283 3.927 8.628 1.00 93.62 95 LYS A CA 1
ATOM 716 C C . LYS A 1 95 ? 3.068 3.897 9.579 1.00 93.62 95 LYS A C 1
ATOM 718 O O . LYS A 1 95 ? 2.122 4.655 9.367 1.00 93.62 95 LYS A O 1
ATOM 723 N N . LEU A 1 96 ? 3.064 3.045 10.617 1.00 94.38 96 LEU A N 1
ATOM 724 C CA . LEU A 1 96 ? 1.888 2.796 11.478 1.00 94.38 96 LEU A CA 1
ATOM 725 C C . LEU A 1 96 ? 1.323 4.080 12.107 1.00 94.38 96 LEU A C 1
ATOM 727 O O . LEU A 1 96 ? 0.115 4.313 12.085 1.00 94.38 96 LEU A O 1
ATOM 731 N N . SER A 1 97 ? 2.202 4.944 12.620 1.00 92.31 97 SER A N 1
ATOM 732 C CA . SER A 1 97 ? 1.802 6.196 13.276 1.00 92.31 97 SER A CA 1
ATOM 733 C C . SER A 1 97 ? 1.097 7.173 12.326 1.00 92.31 97 SER A C 1
ATOM 735 O O . SER A 1 97 ? 0.120 7.821 12.706 1.00 92.31 97 SER A O 1
ATOM 737 N N . ALA A 1 98 ? 1.543 7.237 11.070 1.00 94.62 98 ALA A N 1
ATOM 738 C CA . ALA A 1 98 ? 0.921 8.057 10.039 1.00 94.62 98 ALA A CA 1
ATOM 739 C C . ALA A 1 98 ? -0.469 7.530 9.660 1.00 94.62 98 ALA A C 1
ATOM 741 O O . ALA A 1 98 ? -1.405 8.313 9.481 1.00 94.62 98 ALA A O 1
ATOM 742 N N . VAL A 1 99 ? -0.632 6.205 9.602 1.00 95.88 99 VAL A N 1
ATOM 743 C CA . VAL A 1 99 ? -1.938 5.576 9.368 1.00 95.88 99 VAL A CA 1
ATOM 744 C C . VAL A 1 99 ? -2.906 5.878 10.512 1.00 95.88 99 VAL A C 1
ATOM 746 O O . VAL A 1 99 ? -4.050 6.249 10.250 1.00 95.88 99 VAL A O 1
ATOM 749 N N . ASP A 1 100 ? -2.463 5.788 11.767 1.00 94.12 100 ASP A N 1
ATOM 750 C CA . ASP A 1 100 ? -3.296 6.138 12.924 1.00 94.12 100 ASP A CA 1
ATOM 751 C C . ASP A 1 100 ? -3.733 7.605 12.907 1.00 94.12 100 ASP A C 1
ATOM 753 O O . ASP A 1 100 ? -4.892 7.901 13.202 1.00 94.12 100 ASP A O 1
ATOM 757 N N . ALA A 1 101 ? -2.840 8.517 12.519 1.00 94.19 101 ALA A N 1
ATOM 758 C CA . ALA A 1 101 ? -3.159 9.936 12.406 1.00 94.19 101 ALA A CA 1
ATOM 759 C C . ALA A 1 101 ? -4.147 10.228 11.262 1.00 94.19 101 ALA A C 1
ATOM 761 O O . ALA A 1 101 ? -5.057 11.042 11.422 1.00 94.19 101 ALA A O 1
ATOM 762 N N . ALA A 1 102 ? -3.984 9.571 10.110 1.00 95.44 102 ALA A N 1
ATOM 763 C CA . ALA A 1 102 ? -4.810 9.811 8.928 1.00 95.44 102 ALA A CA 1
ATOM 764 C C . ALA A 1 102 ? -6.180 9.115 8.991 1.00 95.44 102 ALA A C 1
ATOM 766 O O . ALA A 1 102 ? -7.155 9.610 8.422 1.00 95.44 102 ALA A O 1
ATOM 767 N N . LEU A 1 103 ? -6.255 7.956 9.648 1.00 95.81 103 LEU A N 1
ATOM 768 C CA . LEU A 1 103 ? -7.417 7.067 9.662 1.00 95.81 103 LEU A CA 1
ATOM 769 C C . LEU A 1 103 ? -7.739 6.587 11.091 1.00 95.81 103 LEU A C 1
ATOM 771 O O . LEU A 1 103 ? -7.815 5.377 11.318 1.00 95.81 103 LEU A O 1
ATOM 775 N N . PRO A 1 104 ? -7.952 7.482 12.075 1.00 95.06 104 PRO A N 1
ATOM 776 C CA . PRO A 1 104 ? -8.083 7.088 13.482 1.00 95.06 104 PRO A CA 1
ATOM 777 C C . PRO A 1 104 ? -9.282 6.164 13.742 1.00 95.06 104 PRO A C 1
ATOM 779 O O . PRO A 1 104 ? -9.164 5.204 14.500 1.00 95.06 104 PRO A O 1
ATOM 782 N N . ASP A 1 105 ? -10.401 6.408 13.048 1.00 95.06 105 ASP A N 1
ATOM 783 C CA . ASP A 1 105 ? -11.691 5.736 13.277 1.00 95.06 105 ASP A CA 1
ATOM 784 C C . ASP A 1 105 ? -12.237 5.034 12.021 1.00 95.06 105 ASP A C 1
ATOM 786 O O . ASP A 1 105 ? -13.445 4.803 11.884 1.00 95.06 105 ASP A O 1
ATOM 790 N N . ARG A 1 106 ? -11.371 4.740 11.044 1.00 96.44 106 ARG A N 1
ATOM 791 C CA . ARG A 1 106 ? -11.768 4.036 9.816 1.00 96.44 106 ARG A CA 1
ATOM 792 C C . ARG A 1 106 ? -11.306 2.581 9.840 1.00 96.44 106 ARG A C 1
ATOM 794 O O . ARG A 1 106 ? -10.151 2.334 10.195 1.00 96.44 106 ARG A O 1
ATOM 801 N N . PRO A 1 107 ? -12.173 1.624 9.457 1.00 96.50 107 PRO A N 1
ATOM 802 C CA . PRO A 1 107 ? -11.749 0.249 9.248 1.00 96.50 107 PRO A CA 1
ATOM 803 C C . PRO A 1 107 ? -10.688 0.164 8.149 1.00 96.50 107 PRO A C 1
ATOM 805 O O . PRO A 1 107 ? -10.791 0.877 7.148 1.00 96.50 107 PRO A O 1
ATOM 808 N N . VAL A 1 108 ? -9.690 -0.701 8.327 1.00 97.19 108 VAL A N 1
ATOM 809 C CA . VAL A 1 108 ? -8.538 -0.803 7.418 1.00 97.19 108 VAL A CA 1
ATOM 810 C C . VAL A 1 108 ? -8.234 -2.257 7.064 1.00 97.19 108 VAL A C 1
ATOM 812 O O . VAL A 1 108 ? -8.112 -3.112 7.940 1.00 97.19 108 VAL A O 1
ATOM 815 N N . TRP A 1 109 ? -8.020 -2.507 5.776 1.00 97.44 109 TRP A N 1
ATOM 816 C CA . TRP A 1 109 ? -7.268 -3.654 5.273 1.00 97.44 109 TRP A CA 1
ATOM 817 C C . TRP A 1 109 ? -5.963 -3.154 4.674 1.00 97.44 109 TRP A C 1
ATOM 819 O O . TRP A 1 109 ? -5.985 -2.379 3.723 1.00 97.44 109 TRP A O 1
ATOM 829 N N . TRP A 1 110 ? -4.826 -3.562 5.228 1.00 97.56 110 TRP A N 1
ATOM 830 C CA . TRP A 1 110 ? -3.527 -3.083 4.763 1.00 97.56 110 TRP A CA 1
ATOM 831 C C . TRP A 1 110 ? -2.718 -4.208 4.141 1.00 97.56 110 TRP A C 1
ATOM 833 O O . TRP A 1 110 ? -2.326 -5.142 4.836 1.00 97.56 110 TRP A O 1
ATOM 843 N N . ILE A 1 111 ? -2.451 -4.093 2.844 1.00 97.00 111 ILE A N 1
ATOM 844 C CA . ILE A 1 111 ? -1.607 -5.008 2.080 1.00 97.00 111 ILE A CA 1
ATOM 845 C C . ILE A 1 111 ? -0.208 -4.399 1.957 1.00 97.00 111 ILE A C 1
ATOM 847 O O . ILE A 1 111 ? -0.047 -3.321 1.381 1.00 97.00 111 ILE A O 1
ATOM 851 N N . ASP A 1 112 ? 0.774 -5.072 2.545 1.00 95.38 112 ASP A N 1
ATOM 852 C CA . ASP A 1 112 ? 2.179 -4.655 2.599 1.00 95.38 112 ASP A CA 1
ATOM 853 C C . ASP A 1 112 ? 3.045 -5.922 2.743 1.00 95.38 112 ASP A C 1
ATOM 855 O O . ASP A 1 112 ? 2.636 -6.894 3.394 1.00 95.38 112 ASP A O 1
ATOM 859 N N . ASP A 1 113 ? 4.216 -5.964 2.116 1.00 92.50 113 ASP A N 1
ATOM 860 C CA . ASP A 1 113 ? 5.153 -7.087 2.215 1.00 92.50 113 ASP A CA 1
ATOM 861 C C . ASP A 1 113 ? 6.087 -6.968 3.427 1.00 92.50 113 ASP A C 1
ATOM 863 O O . ASP A 1 113 ? 6.697 -7.965 3.833 1.00 92.50 113 ASP A O 1
ATOM 867 N N . GLU A 1 114 ? 6.164 -5.787 4.046 1.00 91.69 114 GLU A N 1
ATOM 868 C CA . GLU A 1 114 ? 7.007 -5.536 5.215 1.00 91.69 114 GLU A CA 1
ATOM 869 C C . GLU A 1 114 ? 6.331 -5.844 6.558 1.00 91.69 114 GLU A C 1
ATOM 871 O O . GLU A 1 114 ? 7.008 -5.774 7.590 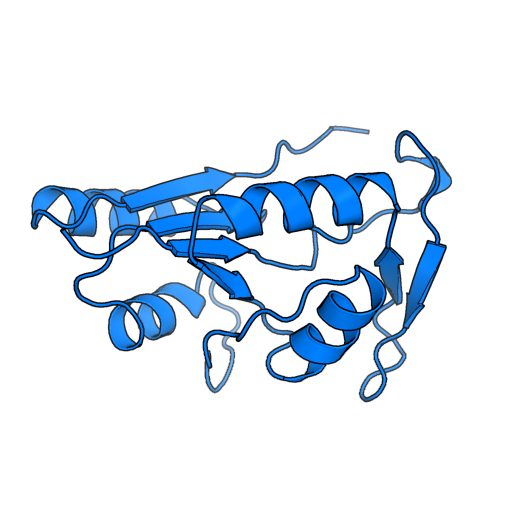1.00 91.69 114 GLU A O 1
ATOM 876 N N . HIS A 1 115 ? 5.044 -6.229 6.557 1.00 93.75 115 HIS A N 1
ATOM 877 C CA . HIS A 1 115 ? 4.295 -6.565 7.775 1.00 93.75 115 HIS A CA 1
ATOM 878 C C . HIS A 1 115 ? 5.054 -7.554 8.669 1.00 93.75 115 HIS A C 1
ATOM 880 O O . HIS A 1 115 ? 5.541 -8.601 8.231 1.00 93.75 115 HIS A O 1
ATOM 886 N N . ASP A 1 116 ? 5.104 -7.223 9.956 1.00 91.88 116 ASP A N 1
ATOM 887 C CA . ASP A 1 116 ? 5.703 -8.025 11.019 1.00 91.88 116 ASP A CA 1
ATOM 888 C C . ASP A 1 116 ? 4.799 -8.078 12.268 1.00 91.88 116 ASP A C 1
ATOM 890 O O . ASP A 1 116 ? 3.642 -7.638 12.251 1.00 91.88 116 ASP A O 1
ATOM 894 N N . ASP A 1 117 ? 5.313 -8.625 13.371 1.00 94.44 117 ASP A N 1
ATOM 895 C CA . ASP A 1 117 ? 4.568 -8.759 14.628 1.00 94.44 117 ASP A CA 1
ATOM 896 C C . ASP A 1 117 ? 4.041 -7.409 15.150 1.00 94.44 117 ASP A C 1
ATOM 898 O O . ASP A 1 117 ? 2.954 -7.358 15.730 1.00 94.44 117 ASP A O 1
ATOM 902 N N . SER A 1 118 ? 4.753 -6.302 14.897 1.00 93.56 118 SER A N 1
ATOM 903 C CA . SER A 1 118 ? 4.323 -4.968 15.332 1.00 93.56 118 SER A CA 1
ATOM 904 C C . SER A 1 118 ? 3.066 -4.508 14.589 1.00 93.56 118 SER A C 1
ATOM 906 O O . SER A 1 118 ? 2.130 -3.998 15.206 1.00 93.56 118 SER A O 1
ATOM 908 N N . SER A 1 119 ? 2.992 -4.767 13.280 1.00 95.00 119 SER A N 1
ATOM 909 C CA . SER A 1 119 ? 1.813 -4.461 12.463 1.00 95.00 119 SER A CA 1
ATOM 910 C C . SER A 1 119 ? 0.596 -5.298 12.863 1.00 95.00 119 SER A C 1
ATOM 912 O O . SER A 1 119 ? -0.529 -4.795 12.908 1.00 95.00 119 SER A O 1
ATOM 914 N N . THR A 1 120 ? 0.829 -6.559 13.233 1.00 96.31 120 THR A N 1
ATOM 915 C CA . THR A 1 120 ? -0.223 -7.465 13.703 1.00 96.31 120 THR A CA 1
ATOM 916 C C . THR A 1 120 ? -0.776 -6.980 15.041 1.00 96.31 120 THR A C 1
ATOM 918 O O . THR A 1 120 ? -1.982 -6.765 15.167 1.00 96.31 120 THR A O 1
ATOM 921 N N . GLN A 1 121 ? 0.102 -6.691 16.006 1.00 97.00 121 GLN A N 1
ATOM 922 C CA . GLN A 1 121 ? -0.289 -6.153 17.311 1.00 97.00 121 GLN A CA 1
ATOM 923 C C . GLN A 1 121 ? -1.022 -4.808 17.188 1.00 97.00 121 GLN A C 1
ATOM 925 O O . GLN A 1 121 ? -1.999 -4.548 17.901 1.00 97.00 121 GLN A O 1
ATOM 930 N N . TRP A 1 122 ? -0.576 -3.947 16.276 1.00 96.62 122 TRP A N 1
ATOM 931 C CA . TRP A 1 122 ? -1.236 -2.681 15.971 1.00 96.62 122 TRP A CA 1
ATOM 932 C C . TRP A 1 122 ? -2.672 -2.893 15.460 1.00 96.62 122 TRP A C 1
ATOM 934 O O . TRP A 1 122 ? -3.613 -2.281 15.980 1.00 96.62 122 TRP A O 1
ATOM 944 N N . ALA A 1 123 ? -2.873 -3.805 14.504 1.00 97.94 123 ALA A N 1
ATOM 945 C CA . ALA A 1 123 ? -4.192 -4.117 13.954 1.00 97.94 123 ALA A CA 1
ATOM 946 C C . ALA A 1 123 ? -5.142 -4.724 15.000 1.00 97.94 123 ALA A C 1
ATOM 948 O O . ALA A 1 123 ? -6.317 -4.343 15.075 1.00 97.94 123 ALA A O 1
ATOM 949 N N . GLU A 1 124 ? -4.632 -5.622 15.844 1.00 98.38 124 GLU A N 1
ATOM 950 C CA . GLU A 1 124 ? -5.369 -6.194 16.974 1.00 98.38 124 GLU A CA 1
ATOM 951 C C . GLU A 1 124 ? -5.794 -5.109 17.968 1.00 98.38 124 GLU A C 1
ATOM 953 O O . GLU A 1 124 ? -6.956 -5.060 18.375 1.00 98.38 124 GLU A O 1
ATOM 958 N N . THR A 1 125 ? -4.891 -4.182 18.298 1.00 97.81 125 THR A N 1
ATOM 959 C CA . THR A 1 125 ? -5.166 -3.068 19.219 1.00 97.81 125 THR A CA 1
ATOM 960 C C . THR A 1 125 ? -6.266 -2.147 18.687 1.00 97.81 125 THR A C 1
ATOM 962 O O . THR A 1 125 ? -7.175 -1.764 19.431 1.00 97.81 125 THR A O 1
ATOM 965 N N . ARG A 1 126 ? -6.233 -1.805 17.393 1.00 97.38 126 ARG A N 1
ATOM 966 C CA . ARG A 1 126 ? -7.297 -1.015 16.746 1.00 97.38 126 ARG A CA 1
ATOM 967 C C . ARG A 1 126 ? -8.633 -1.754 16.741 1.00 97.38 126 ARG A C 1
ATOM 969 O O . ARG A 1 126 ? -9.660 -1.174 17.099 1.00 97.38 126 ARG A O 1
ATOM 976 N N . THR A 1 127 ? -8.610 -3.045 16.419 1.00 98.12 127 THR A N 1
ATOM 977 C CA . THR A 1 127 ? -9.812 -3.889 16.400 1.00 98.12 127 THR A CA 1
ATOM 978 C C . THR A 1 127 ? -10.434 -4.016 17.789 1.00 98.12 127 THR A C 1
ATOM 980 O O . THR A 1 127 ? -11.645 -3.843 17.927 1.00 98.12 127 THR A O 1
ATOM 983 N N . ALA A 1 128 ? -9.625 -4.217 18.833 1.00 97.88 128 ALA A N 1
ATOM 984 C CA . ALA A 1 128 ? -10.083 -4.285 20.223 1.00 97.88 128 ALA A CA 1
ATOM 985 C C . ALA A 1 128 ? -10.751 -2.982 20.700 1.00 97.88 128 ALA A C 1
ATOM 987 O O . ALA A 1 128 ? -11.638 -3.012 21.551 1.00 97.88 128 ALA A O 1
ATOM 988 N N . ARG A 1 129 ? -10.368 -1.836 20.121 1.00 96.19 129 ARG A N 1
ATOM 989 C CA . ARG A 1 129 ? -10.999 -0.528 20.359 1.00 96.19 129 ARG A CA 1
ATOM 990 C C . ARG A 1 129 ? -12.273 -0.287 19.538 1.00 96.19 129 ARG A C 1
ATOM 992 O O . ARG A 1 129 ? -12.871 0.778 19.665 1.00 96.19 129 ARG A O 1
ATOM 999 N N . GLY A 1 130 ? -12.697 -1.244 18.714 1.00 96.56 130 GLY A N 1
ATOM 1000 C CA . GLY A 1 130 ? -13.901 -1.142 17.886 1.00 96.56 130 GLY A CA 1
ATOM 1001 C C . GLY A 1 130 ? -13.670 -0.580 16.481 1.00 96.56 130 GLY A C 1
ATOM 1002 O O . GLY A 1 130 ? -14.642 -0.222 15.820 1.00 96.56 130 GLY A O 1
ATOM 1003 N N . VAL A 1 131 ? -12.418 -0.517 16.010 1.00 96.75 131 VAL A N 1
ATOM 1004 C CA . VAL A 1 131 ? -12.060 -0.106 14.641 1.00 96.75 131 VAL A CA 1
ATOM 1005 C C . VAL A 1 131 ? -11.505 -1.322 13.886 1.00 96.75 131 VAL A C 1
ATOM 1007 O O . VAL A 1 131 ? -10.303 -1.588 13.971 1.00 96.75 131 VAL A O 1
ATOM 1010 N N . PRO A 1 132 ? -12.347 -2.094 13.165 1.00 97.25 132 PRO A N 1
ATOM 1011 C CA . PRO A 1 132 ? -11.923 -3.329 12.506 1.00 97.25 132 PRO A CA 1
ATOM 1012 C C . PRO A 1 132 ? -10.715 -3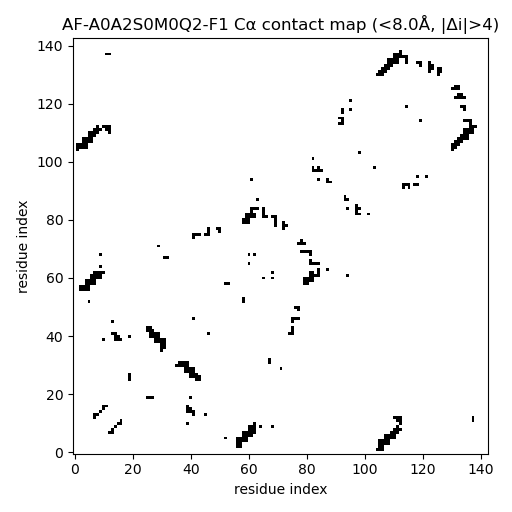.101 11.599 1.00 97.25 132 PRO A C 1
ATOM 1014 O O . PRO A 1 132 ? -10.781 -2.321 10.651 1.00 97.25 132 PRO A O 1
ATOM 1017 N N . THR A 1 133 ? -9.602 -3.754 11.910 1.00 97.75 133 THR A N 1
ATOM 1018 C CA . THR A 1 133 ? -8.338 -3.571 11.198 1.00 97.75 133 THR A CA 1
ATOM 1019 C C . THR A 1 133 ? -7.690 -4.927 10.956 1.00 97.75 133 THR A C 1
ATOM 1021 O O . THR A 1 133 ? -7.655 -5.780 11.840 1.00 97.75 133 THR A O 1
ATOM 1024 N N . THR A 1 134 ? -7.179 -5.152 9.751 1.00 97.44 134 THR A N 1
ATOM 1025 C CA . THR A 1 134 ? -6.442 -6.371 9.401 1.00 97.44 134 THR A CA 1
ATOM 1026 C C . THR A 1 134 ? -5.254 -6.017 8.524 1.00 97.44 134 THR A C 1
ATOM 1028 O O . THR A 1 134 ? -5.365 -5.207 7.604 1.00 97.44 134 THR A O 1
ATOM 1031 N N . VAL A 1 135 ? -4.123 -6.651 8.813 1.00 96.94 135 VAL A N 1
ATOM 1032 C CA . VAL A 1 135 ? -2.925 -6.629 7.974 1.00 96.94 135 VAL A CA 1
ATOM 1033 C C . VAL A 1 135 ? -2.894 -7.885 7.112 1.00 96.94 135 VAL A C 1
ATOM 1035 O O . VAL A 1 135 ? -3.261 -8.972 7.559 1.00 96.94 135 VAL A O 1
ATOM 1038 N N . VAL A 1 136 ? -2.502 -7.730 5.855 1.00 95.25 136 VAL A N 1
ATOM 1039 C CA . VAL A 1 136 ? -2.457 -8.793 4.853 1.00 95.25 136 VAL A CA 1
ATOM 1040 C C . VAL A 1 136 ? -1.039 -8.832 4.307 1.00 95.25 136 VAL A C 1
ATOM 1042 O O . VAL A 1 136 ? -0.655 -7.994 3.496 1.00 95.25 136 VAL A O 1
ATOM 1045 N N . ALA A 1 137 ? -0.252 -9.795 4.778 1.00 89.62 137 ALA A N 1
ATOM 1046 C CA . ALA A 1 137 ? 1.109 -9.978 4.296 1.00 89.62 137 ALA A CA 1
ATOM 1047 C C . ALA A 1 137 ? 1.111 -10.543 2.869 1.00 89.62 137 ALA A C 1
ATOM 1049 O O . ALA A 1 137 ? 0.380 -11.491 2.556 1.00 89.62 137 ALA A O 1
ATOM 1050 N N . CYS A 1 138 ? 1.979 -10.003 2.018 1.00 84.38 138 CYS A N 1
ATOM 1051 C CA . CYS A 1 138 ? 2.262 -10.590 0.713 1.00 84.38 138 CYS A CA 1
ATOM 1052 C C . CYS A 1 138 ? 2.990 -11.933 0.893 1.00 84.38 138 CYS A C 1
ATOM 1054 O O . CYS A 1 138 ? 3.953 -12.049 1.655 1.00 84.38 138 CYS A O 1
ATOM 1056 N N . ALA A 1 139 ? 2.534 -12.979 0.197 1.00 69.56 139 ALA A N 1
ATOM 1057 C CA . ALA A 1 139 ? 3.194 -14.277 0.258 1.00 69.56 139 ALA A CA 1
ATOM 1058 C C . ALA A 1 139 ? 4.624 -14.158 -0.293 1.00 69.56 139 ALA A C 1
ATOM 1060 O O . ALA A 1 139 ? 4.828 -13.816 -1.458 1.00 69.56 139 ALA A O 1
ATOM 1061 N N . ARG A 1 140 ? 5.625 -14.480 0.533 1.00 58.78 140 ARG A N 1
ATOM 1062 C CA . ARG A 1 140 ? 7.005 -14.626 0.063 1.00 58.78 140 ARG A CA 1
ATOM 1063 C C . ARG A 1 140 ? 7.094 -15.894 -0.775 1.00 58.78 140 ARG A C 1
ATOM 1065 O O . ARG A 1 140 ? 7.206 -16.990 -0.232 1.00 58.78 140 ARG A O 1
ATOM 1072 N N . THR A 1 141 ? 7.038 -15.760 -2.094 1.00 51.12 141 THR A N 1
ATOM 1073 C CA . THR A 1 141 ? 7.388 -16.869 -2.984 1.00 51.12 141 THR A CA 1
ATOM 1074 C C . THR A 1 141 ? 8.883 -17.129 -2.830 1.00 51.12 141 THR A C 1
ATOM 1076 O O . THR A 1 141 ? 9.702 -16.319 -3.259 1.00 51.12 141 THR A O 1
ATOM 1079 N N . SER A 1 142 ? 9.250 -18.224 -2.162 1.00 41.88 142 SER A N 1
ATOM 1080 C CA . SER A 1 142 ? 10.616 -18.741 -2.212 1.00 41.88 142 SER A CA 1
ATOM 1081 C C . SER A 1 142 ? 10.904 -19.132 -3.660 1.00 41.88 142 SER A C 1
ATOM 1083 O O . SER A 1 142 ? 10.283 -20.062 -4.174 1.00 41.88 142 SER A O 1
ATOM 1085 N N . VAL A 1 143 ? 11.773 -18.372 -4.324 1.00 45.84 143 VAL A N 1
ATOM 1086 C CA . VAL A 1 143 ? 12.404 -18.772 -5.589 1.00 45.84 143 VAL A CA 1
ATOM 1087 C C . VAL A 1 143 ? 13.572 -19.707 -5.324 1.00 45.84 143 VAL A C 1
ATOM 1089 O O . VAL A 1 143 ? 14.263 -19.505 -4.298 1.00 45.84 143 VAL A O 1
#